Protein AF-A0A061FUG2-F1 (afdb_monomer_lite)

Structure (mmCIF, N/CA/C/O backbone):
data_AF-A0A061FUG2-F1
#
_entry.id   AF-A0A061FUG2-F1
#
loop_
_atom_site.group_PDB
_atom_site.id
_atom_site.type_symbol
_atom_site.label_atom_id
_atom_site.label_alt_id
_atom_site.label_comp_id
_atom_site.label_asym_id
_atom_site.label_entity_id
_atom_site.label_seq_id
_atom_site.pdbx_PDB_ins_code
_atom_site.Cartn_x
_atom_site.Cartn_y
_atom_site.Cartn_z
_atom_site.occupancy
_atom_site.B_iso_or_equiv
_atom_site.auth_seq_id
_atom_site.auth_comp_id
_atom_site.auth_asym_id
_atom_site.auth_atom_id
_atom_site.pdbx_PDB_model_num
ATOM 1 N N . MET A 1 1 ? -5.787 -15.503 -17.737 1.00 32.12 1 MET A N 1
ATOM 2 C CA . MET A 1 1 ? -5.885 -14.864 -19.069 1.00 32.12 1 MET A CA 1
ATOM 3 C C . MET A 1 1 ? -4.585 -14.115 -19.284 1.00 32.12 1 MET A C 1
ATOM 5 O O . MET A 1 1 ? -4.304 -13.227 -18.495 1.00 32.12 1 MET A O 1
ATOM 9 N N . ALA A 1 2 ? -3.745 -14.542 -20.231 1.00 33.66 2 ALA A N 1
ATOM 10 C CA . ALA A 1 2 ? -2.468 -13.881 -20.491 1.00 33.66 2 ALA A CA 1
ATOM 11 C C . ALA A 1 2 ? -2.744 -12.431 -20.904 1.00 33.66 2 ALA A C 1
ATOM 13 O O . ALA A 1 2 ? -3.380 -12.190 -21.930 1.00 33.66 2 ALA A O 1
ATOM 14 N N . THR A 1 3 ? -2.322 -11.482 -20.072 1.00 41.94 3 THR A N 1
ATOM 15 C CA . THR A 1 3 ? -2.268 -10.068 -20.428 1.00 41.94 3 THR A CA 1
ATOM 16 C C . THR A 1 3 ? -1.480 -9.968 -21.728 1.00 41.94 3 THR A C 1
ATOM 18 O O . THR A 1 3 ? -0.353 -10.457 -21.826 1.00 41.94 3 THR A O 1
ATOM 21 N N . GLY A 1 4 ? -2.114 -9.439 -22.775 1.00 37.97 4 GLY A N 1
ATOM 22 C CA . GLY A 1 4 ? -1.466 -9.274 -24.068 1.00 37.97 4 GLY A CA 1
ATOM 23 C C . GLY A 1 4 ? -0.176 -8.490 -23.867 1.00 37.97 4 GLY A C 1
ATOM 24 O O . GLY A 1 4 ? -0.212 -7.345 -23.425 1.00 37.97 4 GLY A O 1
ATOM 25 N N . SER A 1 5 ? 0.961 -9.125 -24.148 1.00 48.84 5 SER A N 1
ATOM 26 C CA . SER A 1 5 ? 2.254 -8.456 -24.215 1.00 48.84 5 SER A CA 1
ATOM 27 C C . SER A 1 5 ? 2.127 -7.339 -25.247 1.00 48.84 5 SER A C 1
ATOM 29 O O . SER A 1 5 ? 2.131 -7.592 -26.453 1.00 48.84 5 SER A O 1
ATOM 31 N N . VAL A 1 6 ? 1.978 -6.097 -24.785 1.00 48.81 6 VAL A N 1
ATOM 32 C CA . VAL A 1 6 ? 2.206 -4.938 -25.641 1.00 48.81 6 VAL A CA 1
ATOM 33 C C . VAL A 1 6 ? 3.692 -4.985 -25.960 1.00 48.81 6 VAL A C 1
ATOM 35 O O . VAL A 1 6 ? 4.534 -4.681 -25.116 1.00 48.81 6 VAL A O 1
ATOM 38 N N . ARG A 1 7 ? 4.031 -5.480 -27.153 1.00 59.41 7 ARG A N 1
ATOM 39 C CA . ARG A 1 7 ? 5.406 -5.445 -27.644 1.00 59.41 7 ARG A CA 1
ATOM 40 C C . ARG A 1 7 ? 5.781 -3.981 -27.812 1.00 59.41 7 ARG A C 1
ATOM 42 O O . ARG A 1 7 ? 5.259 -3.308 -28.696 1.00 59.41 7 ARG A O 1
ATOM 49 N N . GLU A 1 8 ? 6.664 -3.502 -26.945 1.00 73.06 8 GLU A N 1
ATOM 50 C CA . GLU A 1 8 ? 7.283 -2.194 -27.102 1.00 73.06 8 GLU A CA 1
ATOM 51 C C . GLU A 1 8 ? 7.946 -2.118 -28.485 1.00 73.06 8 GLU A C 1
ATOM 53 O O . GLU A 1 8 ? 8.759 -2.974 -28.846 1.00 73.06 8 GLU A O 1
ATOM 58 N N . VAL A 1 9 ? 7.569 -1.111 -29.276 1.00 84.56 9 VAL A N 1
ATOM 59 C CA . VAL A 1 9 ? 8.205 -0.842 -30.567 1.00 84.56 9 VAL A CA 1
ATOM 60 C C . VAL A 1 9 ? 9.539 -0.164 -30.287 1.00 84.56 9 VAL A C 1
ATOM 62 O O . VAL A 1 9 ? 9.579 0.941 -29.749 1.00 84.56 9 VAL A O 1
ATOM 65 N N . LEU A 1 10 ? 10.634 -0.839 -30.635 1.00 88.44 10 LEU A N 1
ATOM 66 C CA . LEU A 1 10 ? 11.977 -0.308 -30.427 1.00 88.44 10 LEU A CA 1
ATOM 67 C C . LEU A 1 10 ? 12.251 0.839 -31.414 1.00 88.44 10 LEU A C 1
ATOM 69 O O . LEU A 1 10 ? 12.062 0.645 -32.619 1.00 88.44 10 LEU A O 1
ATOM 73 N N . PRO A 1 11 ? 12.702 2.019 -30.945 1.00 92.38 11 PRO A N 1
ATOM 74 C CA . PRO A 1 11 ? 13.066 3.117 -31.833 1.00 92.38 11 PRO A CA 1
ATOM 75 C C . PRO A 1 11 ? 14.299 2.768 -32.689 1.00 92.38 11 PRO A C 1
ATOM 77 O O . PRO A 1 11 ? 15.113 1.924 -32.288 1.00 92.38 11 PRO A O 1
ATOM 80 N N . PRO A 1 12 ? 14.478 3.412 -33.857 1.00 94.06 12 PRO A N 1
ATOM 81 C CA . PRO A 1 12 ? 15.662 3.211 -34.687 1.00 94.06 12 PRO A CA 1
ATOM 82 C C . PRO A 1 12 ? 16.941 3.636 -33.951 1.00 94.06 12 PRO A C 1
ATOM 84 O O . PRO A 1 12 ? 16.923 4.532 -33.106 1.00 94.06 12 PRO A O 1
ATOM 87 N N . ALA A 1 13 ? 18.058 2.983 -34.277 1.00 94.75 13 ALA A N 1
ATOM 88 C CA . ALA A 1 13 ? 19.363 3.380 -33.763 1.00 94.75 13 ALA A CA 1
ATOM 89 C C . ALA A 1 13 ? 19.767 4.738 -34.356 1.00 94.75 13 ALA A C 1
ATOM 91 O O . ALA A 1 13 ? 19.642 4.942 -35.562 1.00 94.75 13 ALA A O 1
ATOM 92 N N . LEU A 1 14 ? 20.254 5.641 -33.505 1.00 95.75 14 LEU A N 1
ATOM 93 C CA . LEU A 1 14 ? 20.818 6.919 -33.935 1.00 95.75 14 LEU A CA 1
ATOM 94 C C . LEU A 1 14 ? 22.277 6.717 -34.366 1.00 95.75 14 LEU A C 1
ATOM 96 O O . LEU A 1 14 ? 23.033 6.015 -33.689 1.00 95.75 14 LEU A O 1
ATOM 100 N N . ASP A 1 15 ? 22.666 7.343 -35.471 1.00 95.19 15 ASP A N 1
ATOM 101 C CA . ASP A 1 15 ? 24.009 7.305 -36.057 1.00 95.19 15 ASP A CA 1
ATOM 102 C C . ASP A 1 15 ? 24.595 8.719 -36.247 1.00 95.19 15 ASP A C 1
ATOM 104 O O . ASP A 1 15 ? 24.044 9.711 -35.769 1.00 95.19 15 ASP A O 1
ATOM 108 N N . SER A 1 16 ? 25.731 8.832 -36.944 1.00 96.44 16 SER A N 1
ATOM 109 C CA . SER A 1 16 ? 26.406 10.116 -37.188 1.00 96.44 16 SER A CA 1
ATOM 110 C C . SER A 1 16 ? 25.642 11.087 -38.094 1.00 96.44 16 SER A C 1
ATOM 112 O O . SER A 1 16 ? 26.062 12.235 -38.221 1.00 96.44 16 SER A O 1
ATOM 114 N N . HIS A 1 17 ? 24.568 10.642 -38.749 1.00 96.12 17 HIS A N 1
ATOM 115 C CA . HIS A 1 17 ? 23.736 11.4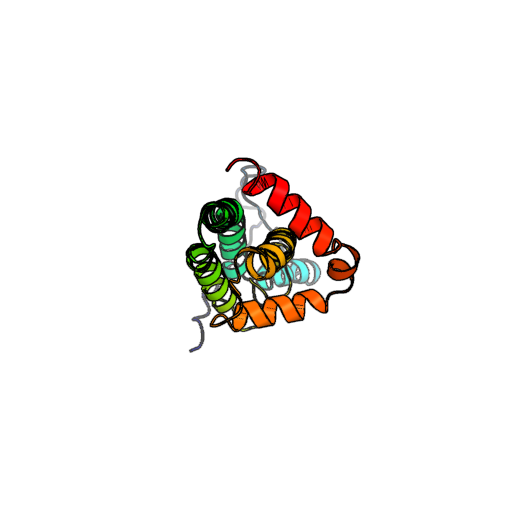56 -39.638 1.00 96.12 17 HIS A CA 1
ATOM 116 C C . HIS A 1 17 ? 22.395 11.839 -39.004 1.00 96.12 17 HIS A C 1
ATOM 118 O O . HIS A 1 17 ? 21.598 12.530 -39.634 1.00 96.12 17 HIS A O 1
ATOM 124 N N . SER A 1 18 ? 22.136 11.383 -37.779 1.00 96.12 18 SER A N 1
ATOM 125 C CA . SER A 1 18 ? 20.882 11.621 -37.074 1.00 96.12 18 SER A CA 1
ATOM 126 C C . SER A 1 18 ? 20.827 13.024 -36.463 1.00 96.12 18 SER A C 1
ATOM 128 O O . SER A 1 18 ? 21.818 13.510 -35.914 1.00 96.12 18 SER A O 1
ATOM 130 N N . ASP A 1 19 ? 19.648 13.649 -36.495 1.00 96.38 19 ASP A N 1
ATOM 131 C CA . ASP A 1 19 ? 19.414 14.906 -35.782 1.00 96.38 19 ASP A CA 1
ATOM 132 C C . ASP A 1 19 ? 19.530 14.703 -34.259 1.00 96.38 19 ASP A C 1
ATOM 134 O O . ASP A 1 19 ? 19.102 13.668 -33.728 1.00 96.38 19 ASP A O 1
ATOM 138 N N . PRO A 1 20 ? 20.088 15.679 -33.521 1.00 94.06 20 PRO A N 1
ATOM 139 C CA . PRO A 1 20 ? 20.225 15.567 -32.078 1.00 94.06 20 PRO A CA 1
ATOM 140 C C . PRO A 1 20 ? 18.843 15.563 -31.402 1.00 94.06 20 PRO A C 1
ATOM 142 O O . PRO A 1 20 ? 18.018 16.441 -31.673 1.00 94.06 20 PRO A O 1
ATOM 145 N N . PRO A 1 21 ? 18.572 14.618 -30.483 1.00 93.69 21 PRO A N 1
ATOM 146 C CA . PRO A 1 21 ? 17.326 14.625 -29.731 1.00 93.69 21 PRO A CA 1
ATOM 147 C C . PRO A 1 21 ? 17.277 15.823 -28.764 1.00 93.69 21 PRO A C 1
ATOM 149 O O . PRO A 1 21 ? 18.325 16.293 -28.313 1.00 93.69 21 PRO A O 1
ATOM 152 N N . PRO A 1 22 ? 16.077 16.291 -28.370 1.00 94.44 22 PRO A N 1
ATOM 153 C CA . PRO A 1 22 ? 15.941 17.321 -27.345 1.00 94.44 22 PRO A CA 1
ATOM 154 C C . PRO A 1 22 ? 16.589 16.902 -26.018 1.00 94.44 22 PRO A C 1
ATOM 156 O O . PRO A 1 22 ? 16.460 15.756 -25.576 1.00 94.44 22 PRO A O 1
ATOM 159 N N . ILE A 1 23 ? 17.255 17.850 -25.359 1.00 93.69 23 ILE A N 1
ATOM 160 C CA . ILE A 1 23 ? 17.912 17.660 -24.060 1.00 93.69 23 ILE A CA 1
ATOM 161 C C . ILE A 1 23 ? 17.267 18.623 -23.052 1.00 93.69 23 ILE A C 1
ATOM 163 O O . ILE A 1 23 ? 17.012 19.777 -23.380 1.00 93.69 23 ILE A O 1
ATOM 167 N N . PHE A 1 24 ? 17.002 18.142 -21.831 1.00 91.69 24 PHE A N 1
ATOM 168 C CA . PHE A 1 24 ? 16.385 18.900 -20.725 1.00 91.69 24 PHE A CA 1
ATOM 169 C C . PHE A 1 24 ? 14.981 19.473 -21.004 1.00 91.69 24 PHE A C 1
ATOM 171 O O . PHE A 1 24 ? 14.590 20.487 -20.437 1.00 91.69 24 PHE A O 1
ATOM 178 N N . ASP A 1 25 ? 14.184 18.779 -21.814 1.00 93.75 25 ASP A N 1
ATOM 179 C CA . ASP A 1 25 ? 12.793 19.127 -22.147 1.00 93.75 25 ASP A CA 1
ATOM 180 C C . ASP A 1 25 ? 11.748 18.526 -21.181 1.00 93.75 25 ASP A C 1
ATOM 182 O O . ASP A 1 25 ? 10.554 18.526 -21.465 1.00 93.75 25 ASP A O 1
ATOM 186 N N . GLY A 1 26 ? 12.191 17.955 -20.057 1.00 87.38 26 GLY A N 1
ATOM 187 C CA . GLY A 1 26 ? 11.338 17.244 -19.097 1.00 87.38 26 GLY A CA 1
ATOM 188 C C . GLY A 1 26 ? 11.096 15.764 -19.421 1.00 87.38 26 GLY A C 1
ATOM 189 O O . GLY A 1 26 ? 10.588 15.036 -18.569 1.00 87.38 26 GLY A O 1
ATOM 190 N N . THR A 1 27 ? 11.514 15.270 -20.593 1.00 88.31 27 THR A N 1
ATOM 191 C CA . THR A 1 27 ? 11.375 13.849 -20.950 1.00 88.31 27 THR A CA 1
ATOM 192 C C . THR A 1 27 ? 12.595 13.040 -20.501 1.00 88.31 27 THR A C 1
ATOM 194 O O . THR A 1 27 ? 13.735 13.332 -20.869 1.00 88.31 27 THR A O 1
ATOM 197 N N . THR A 1 28 ? 12.369 11.963 -19.740 1.00 88.25 28 THR A N 1
ATOM 198 C CA . THR A 1 28 ? 13.439 11.025 -19.353 1.00 88.25 28 THR A CA 1
ATOM 199 C C . THR A 1 28 ? 13.788 10.105 -20.524 1.00 88.25 28 THR A C 1
ATOM 201 O O . THR A 1 28 ? 12.933 9.361 -21.000 1.00 88.25 28 THR A O 1
ATOM 204 N N . ARG A 1 29 ? 15.052 10.113 -20.967 1.00 91.88 29 ARG A N 1
ATOM 205 C CA . ARG A 1 29 ? 15.560 9.258 -22.055 1.00 91.88 29 ARG A CA 1
ATOM 206 C C . ARG A 1 29 ? 16.656 8.322 -21.542 1.00 91.88 29 ARG A C 1
ATOM 208 O O . ARG A 1 29 ? 17.568 8.762 -20.848 1.00 91.88 29 ARG A O 1
ATOM 215 N N . LEU A 1 30 ? 16.570 7.040 -21.898 1.00 91.75 30 LEU A N 1
ATOM 216 C CA . LEU A 1 30 ? 17.599 6.034 -21.623 1.00 91.75 30 LEU A CA 1
ATOM 217 C C . LEU A 1 30 ? 18.447 5.834 -22.891 1.00 91.75 30 LEU A C 1
ATOM 219 O O . LEU A 1 30 ? 17.998 5.193 -23.836 1.00 91.75 30 LEU A O 1
ATOM 223 N N . TYR A 1 31 ? 19.657 6.397 -22.917 1.00 94.38 31 TYR A N 1
ATOM 224 C CA . TYR A 1 31 ? 20.592 6.259 -24.040 1.00 94.38 31 TYR A CA 1
ATOM 225 C C . TYR A 1 31 ? 21.334 4.924 -23.955 1.00 94.38 31 TYR A C 1
ATOM 227 O O . TYR A 1 31 ? 22.007 4.649 -22.960 1.00 94.38 31 TYR A O 1
ATOM 235 N N . ILE A 1 32 ? 21.211 4.091 -24.991 1.00 95.31 32 ILE A N 1
ATOM 236 C CA . ILE A 1 32 ? 21.784 2.739 -25.026 1.00 95.31 32 ILE A CA 1
ATOM 237 C C . ILE A 1 32 ? 22.349 2.410 -26.405 1.00 95.31 32 ILE A C 1
ATOM 239 O O . ILE A 1 32 ? 21.945 2.981 -27.412 1.00 95.31 32 ILE A O 1
ATOM 243 N N . SER A 1 33 ? 23.226 1.410 -26.439 1.00 95.56 33 SER A N 1
ATOM 244 C CA . SER A 1 33 ? 23.405 0.562 -27.617 1.00 95.56 33 SER A CA 1
ATOM 245 C C . SER A 1 33 ? 22.660 -0.748 -27.372 1.00 95.56 33 SER A C 1
ATOM 247 O O . SER A 1 33 ? 22.820 -1.344 -26.303 1.00 95.56 33 SER A O 1
ATOM 249 N N . TYR A 1 34 ? 21.877 -1.213 -28.352 1.00 93.44 34 TYR A N 1
ATOM 250 C CA . TYR A 1 34 ? 21.104 -2.457 -28.243 1.00 93.44 34 TYR A CA 1
ATOM 251 C C . TYR A 1 34 ? 21.970 -3.699 -27.998 1.00 93.44 34 TYR A C 1
ATOM 253 O O . TYR A 1 34 ? 21.484 -4.684 -27.449 1.00 93.44 34 TYR A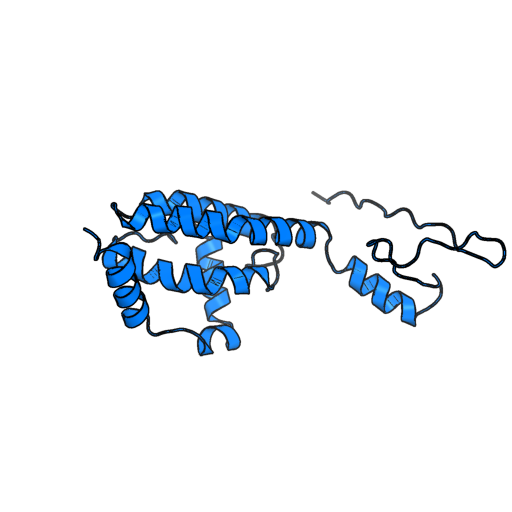 O 1
ATOM 261 N N . THR A 1 35 ? 23.250 -3.657 -28.371 1.00 95.25 35 THR A N 1
ATOM 262 C CA . THR A 1 35 ? 24.193 -4.769 -28.193 1.00 95.25 35 THR A CA 1
ATOM 263 C C . THR A 1 35 ? 25.045 -4.646 -26.927 1.00 95.25 35 THR A C 1
ATOM 265 O O . THR A 1 35 ? 25.822 -5.549 -26.624 1.00 95.25 35 THR A O 1
ATOM 268 N N . CYS A 1 36 ? 24.931 -3.548 -26.167 1.00 92.56 36 CYS A N 1
ATOM 269 C CA . CYS A 1 36 ? 25.772 -3.309 -24.996 1.00 92.56 36 CYS A CA 1
ATOM 270 C C . CYS A 1 36 ? 25.233 -4.042 -23.749 1.00 92.56 36 CYS A C 1
ATOM 272 O O . CYS A 1 36 ? 24.168 -3.675 -23.242 1.00 92.56 36 CYS A O 1
ATOM 274 N N . PRO A 1 37 ? 25.981 -5.000 -23.163 1.00 86.06 37 PRO A N 1
ATOM 275 C CA . PRO A 1 37 ? 25.511 -5.767 -22.005 1.00 86.06 37 PRO A CA 1
ATOM 276 C C . PRO A 1 37 ? 25.404 -4.922 -20.727 1.00 86.06 37 PRO A C 1
ATOM 278 O O . PRO A 1 37 ? 24.616 -5.232 -19.837 1.00 86.06 37 PRO A O 1
ATOM 281 N N . TYR A 1 38 ? 26.165 -3.828 -20.621 1.00 88.44 38 TYR A N 1
ATOM 282 C CA . TYR A 1 38 ? 26.067 -2.904 -19.488 1.00 88.44 38 TYR A CA 1
ATOM 283 C C . TYR A 1 38 ? 24.786 -2.069 -19.560 1.00 88.44 38 TYR A C 1
ATOM 285 O O . TYR A 1 38 ? 24.060 -1.963 -18.572 1.00 88.44 38 TYR A O 1
ATOM 293 N N . ALA A 1 39 ? 24.472 -1.537 -20.744 1.00 90.00 39 ALA A N 1
ATOM 294 C CA . ALA A 1 39 ? 23.245 -0.785 -20.987 1.00 90.00 39 ALA A CA 1
ATOM 295 C C . ALA A 1 39 ? 21.997 -1.673 -20.847 1.00 90.00 39 ALA A C 1
ATOM 297 O O . ALA A 1 39 ? 20.979 -1.238 -20.305 1.00 90.00 39 ALA A O 1
ATOM 298 N N . GLN A 1 40 ? 22.105 -2.948 -21.242 1.00 90.06 40 GLN A N 1
ATOM 299 C CA . GLN A 1 40 ? 21.042 -3.938 -21.089 1.00 90.06 40 GLN A CA 1
ATOM 300 C C . GLN A 1 40 ? 20.599 -4.104 -19.629 1.00 90.06 40 GLN A C 1
ATOM 302 O O . GLN A 1 40 ? 19.410 -4.273 -19.387 1.00 90.06 40 GLN A O 1
ATOM 307 N N . ARG A 1 41 ? 21.499 -3.983 -18.639 1.00 86.50 41 ARG A N 1
ATOM 308 C CA . ARG A 1 41 ? 21.120 -4.049 -17.212 1.00 86.50 41 ARG A CA 1
ATOM 309 C C . ARG A 1 41 ? 20.120 -2.959 -16.835 1.00 86.50 41 ARG A C 1
ATOM 311 O O . ARG A 1 41 ? 19.124 -3.239 -16.180 1.00 86.50 41 ARG A O 1
ATOM 318 N N . VAL A 1 42 ? 20.366 -1.724 -17.269 1.00 84.62 42 VAL A N 1
ATOM 319 C CA . VAL A 1 42 ? 19.476 -0.586 -16.986 1.00 84.62 42 VAL A CA 1
ATOM 320 C C . VAL A 1 42 ? 18.158 -0.734 -17.743 1.00 84.62 42 VAL A C 1
ATOM 322 O O . VAL A 1 42 ? 17.099 -0.437 -17.194 1.00 84.62 42 VAL A O 1
ATOM 325 N N . TRP A 1 43 ? 18.207 -1.251 -18.972 1.00 86.38 43 TRP A N 1
ATOM 326 C CA . TRP A 1 43 ? 17.008 -1.537 -19.755 1.00 86.38 43 TRP A CA 1
ATOM 327 C C . TRP A 1 43 ? 16.147 -2.645 -19.129 1.00 86.38 43 TRP A C 1
ATOM 329 O O . TRP A 1 43 ? 14.934 -2.485 -19.027 1.00 86.38 43 TRP A O 1
ATOM 339 N N . ILE A 1 44 ? 16.763 -3.712 -18.609 1.00 81.25 44 ILE A N 1
ATOM 340 C CA . ILE A 1 44 ? 16.077 -4.743 -17.818 1.00 81.25 44 ILE A CA 1
ATOM 341 C C . ILE A 1 44 ? 15.439 -4.106 -16.585 1.00 81.25 44 ILE A C 1
ATOM 343 O O . ILE A 1 44 ? 14.246 -4.273 -16.385 1.00 81.25 44 ILE A O 1
ATOM 347 N N . THR A 1 45 ? 16.172 -3.305 -15.805 1.00 80.12 45 THR A N 1
ATOM 348 C CA . THR A 1 45 ? 15.613 -2.615 -14.628 1.00 80.12 45 THR A CA 1
ATOM 349 C C . THR A 1 45 ? 14.427 -1.719 -14.982 1.00 80.12 45 THR A C 1
ATOM 351 O O . THR A 1 45 ? 13.445 -1.685 -14.242 1.00 80.12 45 THR A O 1
ATOM 354 N N . ARG A 1 46 ? 14.493 -1.001 -16.112 1.00 81.00 46 ARG A N 1
ATOM 355 C CA . ARG A 1 46 ? 13.363 -0.224 -16.636 1.00 81.00 46 ARG A CA 1
ATOM 356 C C . ARG A 1 46 ? 12.163 -1.129 -16.909 1.00 81.00 46 ARG A C 1
ATOM 358 O O . ARG A 1 46 ? 11.072 -0.798 -16.473 1.00 81.00 46 ARG A O 1
ATOM 365 N N . ASN A 1 47 ? 12.364 -2.242 -17.606 1.00 72.25 47 ASN A N 1
ATOM 366 C CA . ASN A 1 47 ? 11.279 -3.130 -18.024 1.00 72.25 47 ASN A CA 1
ATOM 367 C C . ASN A 1 47 ? 10.731 -3.987 -16.867 1.00 72.25 47 ASN A C 1
ATOM 369 O O . ASN A 1 47 ? 9.566 -4.364 -16.885 1.00 72.25 47 ASN A O 1
ATOM 373 N N . CYS A 1 48 ? 11.545 -4.268 -15.846 1.00 67.06 48 CYS A N 1
ATOM 374 C CA . CYS A 1 48 ? 11.120 -4.920 -14.606 1.00 67.06 48 CYS A CA 1
ATOM 375 C C . CYS A 1 48 ? 10.261 -4.002 -13.727 1.00 67.06 48 CYS A C 1
ATOM 377 O O . CYS A 1 48 ? 9.515 -4.493 -12.882 1.00 67.06 48 CYS A O 1
ATOM 379 N N . L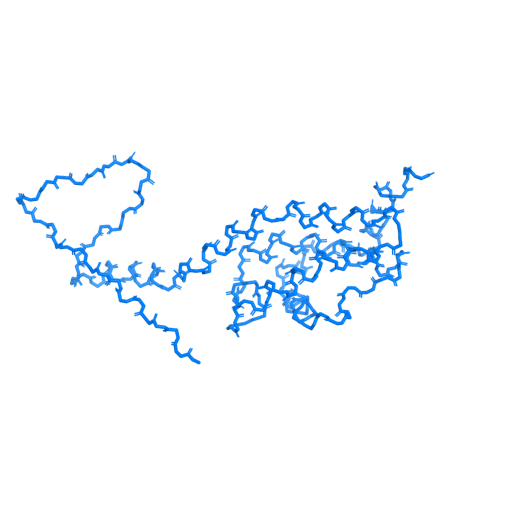YS A 1 49 ? 10.352 -2.677 -13.900 1.00 69.38 49 LYS A N 1
ATOM 380 C CA . LYS A 1 49 ? 9.411 -1.739 -13.288 1.00 69.38 49 LYS A CA 1
ATOM 381 C C . LYS A 1 49 ? 8.154 -1.704 -14.143 1.00 69.38 49 LYS A C 1
ATOM 383 O O . LYS A 1 49 ? 8.092 -0.971 -15.124 1.00 69.38 49 LYS A O 1
ATOM 388 N N . ASP A 1 50 ? 7.175 -2.511 -13.754 1.00 80.06 50 ASP A N 1
ATOM 389 C CA . ASP A 1 50 ? 5.858 -2.565 -14.383 1.00 80.06 50 ASP A CA 1
ATOM 390 C C . ASP A 1 50 ? 5.259 -1.141 -14.490 1.00 80.06 50 ASP A C 1
ATOM 392 O O . ASP A 1 50 ? 4.974 -0.514 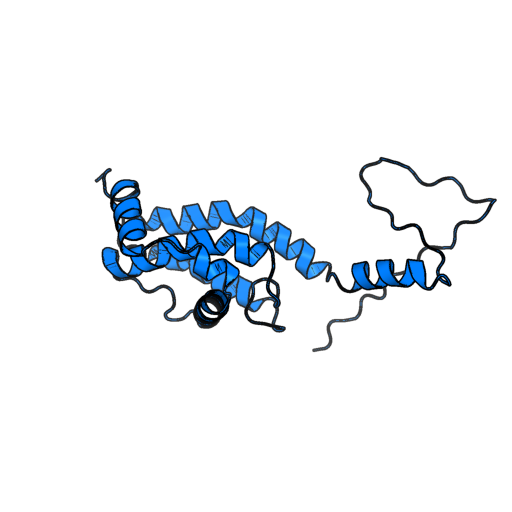-13.459 1.00 80.06 50 ASP A O 1
ATOM 396 N N . PRO A 1 51 ? 5.091 -0.595 -15.714 1.00 84.25 51 PRO A N 1
ATOM 397 C CA . PRO A 1 51 ? 4.527 0.736 -15.911 1.00 84.25 51 PRO A CA 1
ATOM 398 C C . PRO A 1 51 ? 3.135 0.882 -15.294 1.00 84.25 51 PRO A C 1
ATOM 400 O O . PRO A 1 51 ? 2.835 1.945 -14.755 1.00 84.25 51 PRO A O 1
ATOM 403 N N . ALA A 1 52 ? 2.327 -0.185 -15.290 1.00 87.31 52 ALA A N 1
ATOM 404 C CA . ALA A 1 52 ? 1.004 -0.177 -14.677 1.00 87.31 52 ALA A CA 1
ATOM 405 C C . ALA A 1 52 ? 1.096 -0.069 -13.149 1.00 87.31 52 ALA A C 1
ATOM 407 O O . ALA A 1 52 ? 0.297 0.635 -12.536 1.00 87.31 52 ALA A O 1
ATOM 408 N N . LYS A 1 53 ? 2.098 -0.701 -12.519 1.00 90.81 53 LYS A N 1
ATOM 409 C CA . LYS A 1 53 ? 2.365 -0.523 -11.079 1.00 90.81 53 LYS A CA 1
ATOM 410 C C . LYS A 1 53 ? 2.826 0.894 -10.765 1.00 90.81 53 LYS A C 1
ATOM 412 O O . LYS A 1 53 ? 2.444 1.433 -9.734 1.00 90.81 53 LYS A O 1
ATOM 417 N N . LYS A 1 54 ? 3.618 1.515 -11.647 1.00 88.94 54 LYS A N 1
ATOM 418 C CA . LYS A 1 54 ? 4.043 2.910 -11.473 1.00 88.94 54 LYS A CA 1
ATOM 419 C C . LYS A 1 54 ? 2.861 3.873 -11.580 1.00 88.94 54 LYS A C 1
ATOM 421 O O . LYS A 1 54 ? 2.685 4.695 -10.693 1.00 88.94 54 LYS A O 1
ATOM 426 N N . GLU A 1 55 ? 2.060 3.765 -12.636 1.00 91.44 55 GLU A N 1
ATOM 427 C CA . GLU A 1 55 ? 0.866 4.599 -12.817 1.00 91.44 55 GLU A CA 1
ATOM 428 C C . GLU A 1 55 ? -0.106 4.425 -11.646 1.00 91.44 55 GLU A C 1
ATOM 430 O O . GLU A 1 55 ? -0.591 5.405 -11.085 1.00 91.44 55 GLU A O 1
ATOM 435 N N . TYR A 1 56 ? -0.301 3.183 -11.195 1.00 94.44 56 TYR A N 1
ATOM 436 C CA . TYR A 1 56 ? -1.157 2.922 -10.049 1.00 94.44 56 TYR A CA 1
ATOM 437 C C . TYR A 1 56 ? -0.597 3.450 -8.728 1.00 94.44 56 TYR A C 1
ATOM 439 O O . TYR A 1 56 ? -1.359 3.889 -7.872 1.00 94.44 56 TYR A O 1
ATOM 447 N N . ALA A 1 57 ? 0.726 3.453 -8.555 1.00 94.81 57 ALA A N 1
ATOM 448 C CA . ALA A 1 57 ? 1.351 4.085 -7.400 1.00 94.81 57 ALA A CA 1
ATOM 449 C C . ALA A 1 57 ? 1.014 5.583 -7.337 1.00 94.81 57 ALA A C 1
ATOM 451 O O . ALA A 1 57 ? 0.622 6.064 -6.279 1.00 94.81 57 ALA A O 1
ATOM 452 N N . GLU A 1 58 ? 1.111 6.303 -8.460 1.00 93.81 58 GLU A N 1
ATOM 453 C CA . GLU A 1 58 ? 0.770 7.734 -8.537 1.00 93.81 58 GLU A CA 1
ATOM 454 C C . GLU A 1 58 ? -0.717 7.989 -8.237 1.00 93.81 58 GLU A C 1
ATOM 456 O O . GLU A 1 58 ? -1.058 8.932 -7.516 1.00 93.81 58 GLU A O 1
ATOM 461 N N . GLU A 1 59 ? -1.605 7.119 -8.730 1.00 96.12 59 GLU A N 1
ATOM 462 C CA . GLU A 1 59 ? -3.035 7.141 -8.396 1.00 96.12 59 GLU A CA 1
ATOM 463 C C . GLU A 1 59 ? -3.251 6.973 -6.883 1.00 96.12 59 GLU A C 1
ATOM 465 O O . GLU A 1 59 ? -3.936 7.779 -6.249 1.00 96.12 59 GLU A O 1
ATOM 470 N N . LEU A 1 60 ? -2.608 5.970 -6.276 1.00 97.25 60 LEU A N 1
ATOM 471 C CA . LEU A 1 60 ? -2.722 5.703 -4.846 1.00 97.25 60 LEU A CA 1
ATOM 472 C C . LEU A 1 60 ? -2.112 6.816 -3.993 1.00 97.25 60 LEU A C 1
ATOM 474 O O . LEU A 1 60 ? -2.712 7.164 -2.979 1.00 97.25 60 LEU A O 1
ATOM 478 N N . PHE A 1 61 ? -0.986 7.416 -4.386 1.00 95.62 61 PHE A N 1
ATOM 479 C CA . PHE A 1 61 ? -0.422 8.575 -3.686 1.00 95.62 61 PHE A CA 1
ATOM 480 C C . PHE A 1 61 ? -1.357 9.781 -3.739 1.00 95.62 61 PHE A C 1
ATOM 482 O O . PHE A 1 61 ? -1.579 10.432 -2.718 1.00 95.62 61 PHE A O 1
ATOM 489 N N . SER A 1 62 ? -1.964 10.032 -4.899 1.00 95.44 62 SER A N 1
ATOM 490 C CA . SER A 1 62 ? -2.944 11.108 -5.075 1.00 95.44 62 SER A CA 1
ATOM 491 C C . SER A 1 62 ? -4.207 10.885 -4.231 1.00 95.44 62 SER A C 1
ATOM 493 O O . SER A 1 62 ? -4.835 11.844 -3.782 1.00 95.44 62 SER A O 1
ATOM 495 N N . TYR A 1 63 ? -4.570 9.625 -3.969 1.00 96.12 63 TYR A N 1
ATOM 496 C CA . TYR A 1 63 ? -5.752 9.264 -3.186 1.00 96.12 63 TYR A CA 1
ATOM 497 C C . TYR A 1 63 ? -5.568 9.360 -1.658 1.00 96.12 63 TYR A C 1
ATOM 499 O O . TYR A 1 63 ? -6.568 9.483 -0.950 1.00 96.12 63 TYR A O 1
ATOM 507 N N . ILE A 1 64 ? -4.336 9.368 -1.123 1.00 94.62 64 ILE A N 1
ATOM 508 C CA . ILE A 1 64 ? -4.071 9.293 0.335 1.00 94.62 64 ILE A CA 1
ATOM 509 C C . ILE A 1 64 ? -4.846 10.343 1.144 1.00 94.62 64 ILE A C 1
ATOM 511 O O . ILE A 1 64 ? -5.437 10.022 2.177 1.00 94.62 64 ILE A O 1
ATOM 515 N N . ASP A 1 65 ? -4.870 11.596 0.686 1.00 92.56 65 ASP A N 1
ATOM 516 C CA . ASP A 1 65 ? -5.576 12.675 1.387 1.00 92.56 65 ASP A CA 1
ATOM 517 C C . ASP A 1 65 ? -7.096 12.444 1.401 1.00 92.56 65 ASP A C 1
ATOM 519 O O . ASP A 1 65 ? -7.753 12.633 2.428 1.00 92.56 65 ASP A O 1
ATOM 523 N N . SER A 1 66 ? -7.648 11.954 0.288 1.00 94.94 66 SER A N 1
ATOM 524 C CA . SER A 1 66 ? -9.067 11.598 0.188 1.00 94.94 66 SER A CA 1
ATOM 525 C C . SER A 1 66 ? -9.407 10.425 1.102 1.00 94.94 66 SER A C 1
ATOM 527 O O . SER A 1 66 ? -10.355 10.524 1.879 1.00 94.94 66 SER A O 1
ATOM 529 N N . PHE A 1 67 ? -8.595 9.362 1.087 1.00 95.62 67 PHE A N 1
ATOM 530 C CA . PHE A 1 67 ? -8.719 8.231 2.008 1.00 95.62 67 PHE A CA 1
ATOM 531 C C . PHE A 1 67 ? -8.775 8.703 3.465 1.00 95.62 67 PHE A C 1
ATOM 533 O O . PHE A 1 67 ? -9.720 8.385 4.193 1.00 95.62 67 PHE A O 1
ATOM 540 N N . TYR A 1 68 ? -7.791 9.506 3.881 1.00 93.69 68 TYR A N 1
ATOM 541 C CA . TYR A 1 68 ? -7.694 9.997 5.251 1.00 93.69 68 TYR A CA 1
ATOM 542 C C . TYR A 1 68 ? -8.909 10.846 5.636 1.00 93.69 68 TYR A C 1
ATOM 544 O O . TYR A 1 68 ? -9.503 10.642 6.699 1.00 93.69 68 TYR A O 1
ATOM 552 N N . LYS A 1 69 ? -9.326 11.774 4.768 1.00 92.44 69 LYS A N 1
ATOM 553 C CA . LYS A 1 69 ? -10.510 12.614 4.995 1.00 92.44 69 LYS A CA 1
ATOM 554 C C . LYS A 1 69 ? -11.778 11.779 5.119 1.00 92.44 69 LYS A C 1
ATOM 556 O O . LYS A 1 69 ? -12.538 11.975 6.066 1.00 92.44 69 LYS A O 1
ATOM 561 N N . THR A 1 70 ? -12.000 10.828 4.216 1.00 92.62 70 THR A N 1
ATOM 562 C CA . THR A 1 70 ? -13.187 9.970 4.247 1.00 92.62 70 THR A CA 1
ATOM 563 C C . THR A 1 70 ? -13.212 9.120 5.513 1.00 92.62 70 THR A C 1
ATOM 565 O O . THR A 1 70 ? -14.212 9.150 6.233 1.00 92.62 70 THR A O 1
ATOM 568 N N . ALA A 1 71 ? -12.108 8.448 5.852 1.00 93.00 71 ALA A N 1
ATOM 569 C CA . ALA A 1 71 ? -12.017 7.631 7.058 1.00 93.00 71 ALA A CA 1
ATOM 570 C C . ALA A 1 71 ? -12.278 8.460 8.327 1.00 93.00 71 ALA A C 1
ATOM 572 O O . ALA A 1 71 ? -13.156 8.122 9.122 1.00 93.00 71 ALA A O 1
ATOM 573 N N . THR A 1 72 ? -11.583 9.589 8.486 1.00 91.62 72 THR A N 1
ATOM 574 C CA . THR A 1 72 ? -11.677 10.420 9.698 1.00 91.62 72 THR A CA 1
ATOM 575 C C . THR A 1 72 ? -12.979 11.211 9.810 1.00 91.62 72 THR A C 1
ATOM 577 O O . THR A 1 72 ? -13.439 11.470 10.922 1.00 91.62 72 THR A O 1
ATOM 580 N N . SER A 1 73 ? -13.645 11.539 8.697 1.00 90.50 73 SER A N 1
ATOM 581 C CA . SER A 1 73 ? -14.957 12.206 8.723 1.00 90.50 73 SER A CA 1
ATOM 582 C C . SER A 1 73 ? -16.023 11.385 9.461 1.00 90.50 73 SER A C 1
ATOM 584 O O . SER A 1 73 ? -16.924 11.947 10.088 1.00 90.50 73 SER A O 1
ATOM 586 N N . SER A 1 74 ? -15.886 10.055 9.459 1.00 87.12 74 SER A N 1
ATOM 587 C CA . SER A 1 74 ? -16.786 9.146 10.171 1.00 87.12 74 SER A CA 1
ATOM 588 C C . SER A 1 74 ? -16.637 9.213 11.697 1.00 87.12 74 SER A C 1
ATOM 590 O O . SER A 1 74 ? -17.545 8.804 12.421 1.00 87.12 74 SER A O 1
ATOM 592 N N . PHE A 1 75 ? -15.527 9.762 12.208 1.00 89.12 75 PHE A N 1
ATOM 593 C CA . PHE A 1 75 ? -15.192 9.713 13.633 1.00 89.12 75 PHE A CA 1
ATOM 594 C C . PHE A 1 75 ? -16.063 10.626 14.491 1.00 89.12 75 PHE A C 1
ATOM 596 O O . PHE A 1 75 ? -16.158 10.408 15.697 1.00 89.12 75 PHE A O 1
ATOM 603 N N . LYS A 1 76 ? -16.745 11.610 13.895 1.00 83.50 76 LYS A N 1
ATOM 604 C CA . LYS A 1 76 ? -17.773 12.391 14.599 1.00 83.50 76 LYS A CA 1
ATOM 605 C C . LYS A 1 76 ? -19.071 11.599 14.814 1.00 83.50 76 LYS A C 1
ATOM 607 O O . LYS A 1 76 ? -19.849 11.953 15.689 1.00 83.50 76 LYS A O 1
ATOM 612 N N . GLY A 1 77 ? -19.298 10.535 14.040 1.00 82.88 77 GLY A N 1
ATOM 613 C CA . GLY A 1 77 ? -20.444 9.630 14.164 1.00 82.88 77 GLY A CA 1
ATOM 614 C C . GLY A 1 77 ? -20.076 8.287 14.799 1.00 82.88 77 GLY A C 1
ATOM 615 O O . GLY A 1 77 ? -19.186 8.203 15.648 1.00 82.88 77 GLY A O 1
ATOM 616 N N . ASP A 1 78 ? -20.750 7.224 14.362 1.00 79.44 78 ASP A N 1
ATOM 617 C CA . ASP A 1 78 ? -20.534 5.840 14.812 1.00 79.44 78 ASP A CA 1
ATOM 618 C C . ASP A 1 78 ? -19.294 5.162 14.195 1.00 79.44 78 ASP A C 1
ATOM 620 O O . ASP A 1 78 ? -18.999 4.018 14.512 1.00 79.44 78 ASP A O 1
ATOM 624 N N . GLY A 1 79 ? -18.553 5.846 13.316 1.00 81.88 79 GLY A N 1
ATOM 625 C CA . GLY A 1 79 ? -17.373 5.302 12.638 1.00 81.88 79 GLY A CA 1
ATOM 626 C C . GLY A 1 79 ? -17.665 4.325 11.492 1.00 81.88 79 GLY A C 1
ATOM 627 O O . GLY A 1 79 ? -16.764 4.054 10.704 1.00 81.88 79 GLY A O 1
ATOM 628 N N . SER A 1 80 ? -18.905 3.855 11.316 1.00 80.06 80 SER A N 1
ATOM 629 C CA . SER A 1 80 ? -19.257 2.833 10.312 1.00 80.06 80 SER A CA 1
ATOM 630 C C . SER A 1 80 ? -18.990 3.295 8.875 1.00 80.06 80 SER A C 1
ATOM 632 O O . SER A 1 80 ? -18.551 2.520 8.025 1.00 80.06 80 SER A O 1
ATOM 634 N N . LYS A 1 81 ? -19.161 4.597 8.613 1.00 86.69 81 LYS A N 1
ATOM 635 C CA . LYS A 1 81 ? -18.887 5.219 7.307 1.00 86.69 81 LYS A CA 1
ATOM 636 C C . LYS A 1 81 ? -17.410 5.181 6.905 1.00 86.69 81 LYS A C 1
ATOM 638 O O . LYS A 1 81 ? -17.124 5.362 5.724 1.00 86.69 81 LYS A O 1
ATOM 643 N N . ALA A 1 82 ? -16.485 4.904 7.833 1.00 91.00 82 ALA A N 1
ATOM 644 C CA . ALA A 1 82 ? -15.091 4.628 7.483 1.00 91.00 82 ALA A CA 1
ATOM 645 C C . ALA A 1 82 ? -14.975 3.430 6.532 1.00 91.00 82 ALA A C 1
ATOM 647 O O . ALA A 1 82 ? -14.036 3.380 5.741 1.00 91.00 82 ALA A O 1
ATOM 648 N N . GLY A 1 83 ? -15.942 2.505 6.574 1.00 92.44 83 GLY A N 1
ATOM 649 C CA . GLY A 1 83 ? -15.987 1.333 5.709 1.00 92.44 83 GLY A CA 1
ATOM 650 C C . GLY A 1 83 ? -15.817 1.664 4.229 1.00 92.44 83 GLY A C 1
ATOM 651 O O . GLY A 1 83 ? -15.042 0.992 3.570 1.00 92.44 83 GLY A O 1
ATOM 652 N N . VAL A 1 84 ? -16.402 2.765 3.740 1.00 93.38 84 VAL A N 1
ATOM 653 C CA . VAL A 1 84 ? -16.271 3.189 2.331 1.00 93.38 84 VAL A CA 1
ATOM 654 C C . VAL A 1 84 ? -14.812 3.451 1.944 1.00 93.38 84 VAL A C 1
ATOM 656 O O . VAL A 1 84 ? -14.376 3.070 0.861 1.00 93.38 84 VAL A O 1
ATOM 659 N N . ALA A 1 85 ? -14.038 4.080 2.835 1.00 95.62 85 ALA A N 1
ATOM 660 C CA . ALA A 1 85 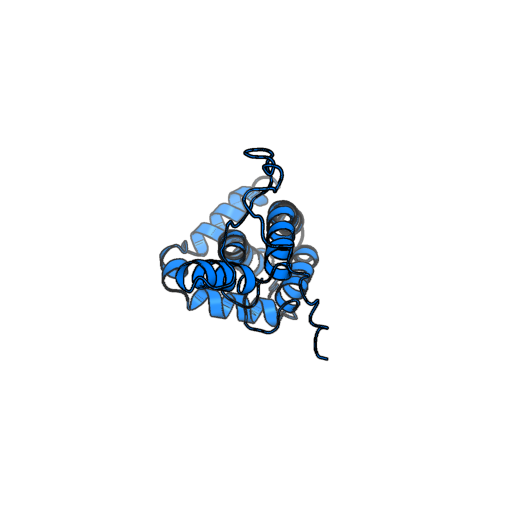? -12.616 4.318 2.597 1.00 95.62 85 ALA A CA 1
ATOM 661 C C . ALA A 1 85 ? -11.840 2.994 2.570 1.00 95.62 85 ALA A C 1
ATOM 663 O O . ALA A 1 85 ? -10.971 2.804 1.727 1.00 95.62 85 ALA A O 1
ATOM 664 N N . PHE A 1 86 ? -12.174 2.061 3.462 1.00 97.50 86 PHE A N 1
ATOM 665 C CA . PHE A 1 86 ? -11.511 0.761 3.528 1.00 97.50 86 PHE A CA 1
ATOM 666 C C . PHE A 1 86 ? -11.958 -0.218 2.432 1.00 97.50 86 PHE A C 1
ATOM 668 O O . PHE A 1 86 ? -11.160 -1.059 2.038 1.00 97.50 86 PHE A O 1
ATOM 675 N N . ASP A 1 87 ? -13.162 -0.078 1.873 1.00 97.44 87 ASP A N 1
ATOM 676 C CA . ASP A 1 87 ? -13.619 -0.825 0.690 1.00 97.44 87 ASP A CA 1
ATOM 677 C C . ASP A 1 87 ? -12.793 -0.453 -0.545 1.00 97.44 87 ASP A C 1
ATOM 679 O O . ASP A 1 87 ? -12.435 -1.314 -1.353 1.00 97.44 87 ASP A O 1
ATOM 683 N N . TYR A 1 88 ? -12.423 0.827 -0.665 1.00 96.88 88 TYR A N 1
ATOM 684 C CA . TYR A 1 88 ? -11.473 1.259 -1.683 1.00 96.88 88 TYR A CA 1
ATOM 685 C C . TYR A 1 88 ? -10.102 0.609 -1.471 1.00 96.88 88 TYR A C 1
ATOM 687 O O . TYR A 1 88 ? -9.523 0.094 -2.423 1.00 96.88 88 TYR A O 1
ATOM 695 N N . ILE A 1 89 ? -9.593 0.584 -0.233 1.00 98.06 89 ILE A N 1
ATOM 696 C CA . ILE A 1 89 ? -8.308 -0.063 0.080 1.00 98.06 89 ILE A CA 1
ATOM 697 C C . ILE A 1 89 ? -8.343 -1.566 -0.227 1.00 98.06 89 ILE A C 1
ATOM 699 O O . ILE A 1 89 ? -7.408 -2.077 -0.835 1.00 98.06 89 ILE A O 1
ATOM 703 N N . GLU A 1 90 ? -9.424 -2.267 0.121 1.00 98.25 90 GLU A N 1
ATOM 704 C CA . GLU A 1 90 ? -9.618 -3.685 -0.216 1.00 98.25 90 GLU A CA 1
ATOM 705 C C . GLU A 1 90 ? -9.594 -3.916 -1.735 1.00 98.25 90 GLU A C 1
ATOM 707 O O . GLU A 1 90 ? -8.924 -4.825 -2.235 1.00 98.25 90 GLU A O 1
ATOM 712 N N . THR A 1 91 ? -10.282 -3.051 -2.485 1.00 97.94 91 THR A N 1
ATOM 713 C CA . THR A 1 91 ? -10.281 -3.083 -3.954 1.00 97.94 91 THR A CA 1
ATOM 714 C C . THR A 1 91 ? -8.880 -2.818 -4.503 1.00 97.94 91 THR A C 1
ATOM 716 O O . THR A 1 91 ? -8.432 -3.506 -5.420 1.00 97.94 91 THR A O 1
ATOM 719 N N . ALA A 1 92 ? -8.154 -1.864 -3.918 1.00 97.50 92 ALA A N 1
ATOM 720 C CA . ALA A 1 92 ? -6.815 -1.504 -4.354 1.00 97.50 92 ALA A CA 1
ATOM 721 C C . ALA A 1 92 ? -5.797 -2.628 -4.135 1.00 97.50 92 ALA A C 1
ATOM 723 O O . ALA A 1 92 ? -5.023 -2.949 -5.037 1.00 97.50 92 ALA A O 1
ATOM 724 N N . LEU A 1 93 ? -5.859 -3.288 -2.978 1.00 98.12 93 LEU A N 1
ATOM 725 C CA . LEU A 1 93 ? -5.047 -4.466 -2.663 1.00 98.12 93 LEU A CA 1
ATOM 726 C C . LEU A 1 93 ? -5.386 -5.683 -3.538 1.00 98.12 93 LEU A C 1
ATOM 728 O O . LEU A 1 93 ? -4.615 -6.637 -3.596 1.00 98.12 93 LEU A O 1
ATOM 732 N N . SER A 1 94 ? -6.522 -5.665 -4.239 1.00 96.88 94 SER A N 1
ATOM 733 C CA . SER A 1 94 ? -6.921 -6.730 -5.163 1.00 96.88 94 SER A CA 1
ATOM 734 C C . SER A 1 94 ? -6.389 -6.538 -6.589 1.00 96.88 94 SER A C 1
ATOM 736 O O . SER A 1 94 ? -6.551 -7.436 -7.411 1.00 96.88 94 SER A O 1
ATOM 738 N N . LYS A 1 95 ? -5.761 -5.394 -6.915 1.00 96.25 95 LYS A N 1
ATOM 739 C CA . LYS A 1 95 ? -5.345 -5.084 -8.296 1.00 96.25 95 LYS A CA 1
ATOM 740 C C . LYS A 1 95 ? -4.193 -5.955 -8.801 1.00 96.25 95 LYS A C 1
ATOM 742 O O . LYS A 1 95 ? -4.173 -6.308 -9.979 1.00 96.25 95 LYS A O 1
ATOM 747 N N . PHE A 1 96 ? -3.236 -6.279 -7.937 1.00 93.75 96 PHE A N 1
ATOM 748 C CA . PHE A 1 96 ? -2.056 -7.068 -8.285 1.00 93.75 96 PHE A CA 1
ATOM 749 C C . PHE A 1 96 ? -2.015 -8.339 -7.437 1.00 93.75 96 PHE A C 1
ATOM 751 O O . PHE A 1 96 ? -1.957 -8.278 -6.215 1.00 93.75 96 PHE A O 1
ATOM 758 N N . GLU A 1 97 ? -2.061 -9.502 -8.088 1.00 92.19 97 GLU A N 1
ATOM 759 C CA . GLU A 1 97 ? -2.154 -10.806 -7.411 1.00 92.19 97 GLU A CA 1
ATOM 760 C C . GLU A 1 97 ? -0.789 -11.399 -7.029 1.00 92.19 97 GLU A C 1
ATOM 762 O O . GLU A 1 97 ? -0.722 -12.444 -6.384 1.00 92.19 97 GLU A O 1
ATOM 767 N N . ASP A 1 98 ? 0.310 -10.745 -7.408 1.00 91.06 98 ASP A N 1
ATOM 768 C CA . ASP A 1 98 ? 1.673 -11.231 -7.196 1.00 91.06 98 ASP A CA 1
ATOM 769 C C . ASP A 1 98 ? 2.240 -10.906 -5.805 1.00 91.06 98 ASP A C 1
ATOM 771 O O . ASP A 1 98 ? 3.449 -10.974 -5.597 1.00 91.06 98 ASP A O 1
ATOM 775 N N . GLY A 1 99 ? 1.377 -10.582 -4.842 1.00 93.81 99 GLY A N 1
ATOM 776 C CA . GLY A 1 99 ? 1.699 -10.538 -3.420 1.00 93.81 99 GLY A CA 1
ATOM 777 C C . GLY A 1 99 ? 0.656 -9.775 -2.591 1.00 93.81 99 GLY A C 1
ATOM 778 O O . GLY A 1 99 ? -0.396 -9.406 -3.110 1.00 93.81 99 GLY A O 1
ATOM 779 N N . PRO A 1 100 ? 0.908 -9.584 -1.285 1.00 97.38 100 PRO A N 1
ATOM 780 C CA . PRO A 1 100 ? -0.070 -9.039 -0.343 1.00 97.38 100 PRO A CA 1
ATOM 781 C C . PRO A 1 100 ? -0.079 -7.502 -0.259 1.00 97.38 100 PRO A C 1
ATOM 783 O O . PRO A 1 100 ? -0.831 -6.949 0.539 1.00 97.38 100 PRO A O 1
ATOM 786 N N . PHE A 1 101 ? 0.767 -6.813 -1.030 1.00 97.94 101 PHE A N 1
ATOM 787 C CA . PHE A 1 101 ? 0.970 -5.360 -0.975 1.00 97.94 101 PHE A CA 1
ATOM 788 C C . PHE A 1 101 ? 0.236 -4.617 -2.098 1.00 97.94 101 PHE A C 1
ATOM 790 O O . PHE A 1 101 ? -0.194 -5.229 -3.075 1.00 97.94 101 PHE A O 1
ATOM 797 N N . PHE A 1 102 ? 0.122 -3.286 -2.009 1.00 97.38 102 PHE A N 1
ATOM 798 C CA . PHE A 1 102 ? -0.633 -2.481 -2.991 1.00 97.38 102 PHE A CA 1
ATOM 799 C C . PHE A 1 102 ? -0.168 -2.664 -4.440 1.00 97.38 102 PHE A C 1
ATOM 801 O O . PHE A 1 102 ? -0.973 -2.580 -5.365 1.00 97.38 102 PHE A O 1
ATOM 808 N N . LEU A 1 103 ? 1.127 -2.913 -4.643 1.00 95.75 103 LEU A N 1
ATOM 809 C CA . LEU A 1 103 ? 1.730 -3.178 -5.952 1.00 95.75 103 LEU A CA 1
ATOM 810 C C . LEU A 1 103 ? 2.165 -4.648 -6.083 1.00 95.75 103 LEU A C 1
ATOM 812 O O . LEU A 1 103 ? 3.136 -4.956 -6.780 1.00 95.75 103 LEU A O 1
ATOM 816 N N . GLY A 1 104 ? 1.496 -5.552 -5.364 1.00 94.38 104 GLY A N 1
ATOM 817 C CA . GLY A 1 104 ? 1.860 -6.958 -5.188 1.00 94.38 104 GLY A CA 1
ATOM 818 C C . GLY A 1 104 ? 3.018 -7.132 -4.206 1.00 94.38 104 GLY A C 1
ATOM 819 O O . GLY A 1 104 ? 2.873 -7.756 -3.159 1.00 94.38 104 GLY A O 1
ATOM 820 N N . GLN A 1 105 ? 4.162 -6.514 -4.499 1.00 93.12 105 GLN A N 1
ATOM 821 C CA . GLN A 1 105 ? 5.357 -6.517 -3.649 1.00 93.12 105 GLN A CA 1
ATOM 822 C C . GLN A 1 105 ? 5.453 -5.240 -2.803 1.00 93.12 105 GLN A C 1
ATOM 824 O O . GLN A 1 105 ? 4.913 -4.201 -3.187 1.00 93.12 105 GLN A O 1
ATOM 829 N N . PHE A 1 106 ? 6.160 -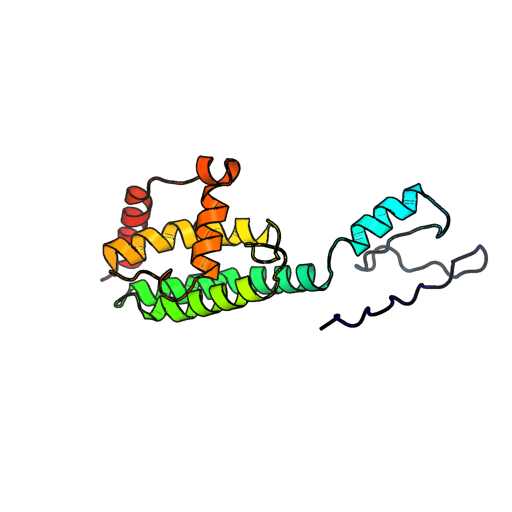5.316 -1.669 1.00 94.19 106 PHE A N 1
ATOM 830 C CA . PHE A 1 106 ? 6.327 -4.192 -0.743 1.00 94.19 106 PHE A CA 1
ATOM 831 C C . PHE A 1 106 ? 6.922 -2.969 -1.451 1.00 94.19 106 PHE A C 1
ATOM 833 O O . PHE A 1 106 ? 7.907 -3.074 -2.187 1.00 94.19 106 PHE A O 1
ATOM 840 N N . SER A 1 107 ? 6.324 -1.802 -1.227 1.00 94.38 107 SER A N 1
ATOM 841 C CA . SER A 1 107 ? 6.624 -0.586 -1.976 1.00 94.38 107 SER A CA 1
ATOM 842 C C . SER A 1 107 ? 6.463 0.685 -1.135 1.00 94.38 107 SER A C 1
ATOM 844 O O . SER A 1 107 ? 6.010 0.668 0.009 1.00 94.38 107 SER A O 1
ATOM 846 N N . LEU A 1 108 ? 6.802 1.832 -1.733 1.00 93.19 108 LEU A N 1
ATOM 847 C CA . LEU A 1 108 ? 6.573 3.146 -1.123 1.00 93.19 108 LEU A CA 1
ATOM 848 C C . LEU A 1 108 ? 5.088 3.438 -0.871 1.00 93.19 108 LEU A C 1
ATOM 850 O O . LEU A 1 108 ? 4.775 4.234 0.009 1.00 93.19 108 LEU A O 1
ATOM 854 N N . VAL A 1 109 ? 4.181 2.801 -1.616 1.00 96.75 109 VAL A N 1
ATOM 855 C CA . VAL A 1 109 ? 2.741 2.958 -1.400 1.00 96.75 109 VAL A CA 1
ATOM 856 C C . VAL A 1 109 ? 2.358 2.395 -0.032 1.00 96.75 109 VAL A C 1
ATOM 858 O O . VAL A 1 109 ? 1.713 3.080 0.753 1.00 96.75 109 VAL A O 1
ATOM 861 N N . ASP A 1 110 ? 2.832 1.198 0.312 1.00 98.19 110 ASP A N 1
ATOM 862 C CA . ASP A 1 110 ? 2.559 0.566 1.608 1.00 98.19 110 ASP A CA 1
ATOM 863 C C . ASP A 1 110 ? 3.082 1.424 2.768 1.00 98.19 110 ASP A C 1
ATOM 865 O O . ASP A 1 110 ? 2.366 1.678 3.737 1.00 98.19 110 ASP A O 1
ATOM 869 N N . ILE A 1 111 ? 4.300 1.957 2.618 1.00 96.69 111 ILE A N 1
ATOM 870 C CA . ILE A 1 111 ? 4.922 2.878 3.581 1.00 96.69 111 ILE A CA 1
ATOM 871 C C . ILE A 1 111 ? 4.082 4.148 3.761 1.00 96.69 111 ILE A C 1
ATOM 873 O O . ILE A 1 111 ? 3.960 4.649 4.877 1.00 96.69 111 ILE A O 1
ATOM 877 N N . ALA A 1 112 ? 3.490 4.670 2.688 1.00 95.75 112 ALA A N 1
ATOM 878 C CA . ALA A 1 112 ? 2.700 5.892 2.748 1.00 95.75 112 ALA A CA 1
ATOM 879 C C . ALA A 1 112 ? 1.348 5.692 3.459 1.00 95.75 112 ALA A C 1
ATOM 881 O O . ALA A 1 112 ? 0.902 6.584 4.178 1.00 95.75 112 ALA A O 1
ATOM 882 N N . TYR A 1 113 ? 0.712 4.525 3.309 1.00 97.88 113 TYR A N 1
ATOM 883 C CA . TYR A 1 113 ? -0.578 4.222 3.944 1.00 97.88 113 TYR A CA 1
ATOM 884 C C . TYR A 1 113 ? -0.451 3.700 5.384 1.00 97.88 113 TYR A C 1
ATOM 886 O O . TYR A 1 113 ? -1.330 3.968 6.211 1.00 97.88 113 TYR A O 1
ATOM 894 N N . ALA A 1 114 ? 0.630 2.987 5.714 1.00 97.31 114 ALA A N 1
ATOM 895 C CA . ALA A 1 114 ? 0.772 2.299 6.997 1.00 97.31 114 ALA A CA 1
ATOM 896 C C . ALA A 1 114 ? 0.600 3.175 8.240 1.00 97.31 114 ALA A C 1
ATOM 898 O O . ALA A 1 114 ? -0.222 2.805 9.081 1.00 97.31 114 ALA A O 1
ATOM 899 N N . PRO A 1 115 ? 1.224 4.361 8.352 1.00 95.88 115 PRO A N 1
ATOM 900 C CA . PRO A 1 115 ? 1.055 5.204 9.531 1.00 95.88 115 PRO A CA 1
ATOM 901 C C . PRO A 1 115 ? -0.401 5.638 9.765 1.00 95.88 115 PRO A C 1
ATOM 903 O O . PRO A 1 115 ? -0.816 5.835 10.909 1.00 95.88 115 PRO A O 1
ATOM 906 N N . PHE A 1 116 ? -1.194 5.805 8.702 1.00 95.31 116 PHE A N 1
ATOM 907 C CA . PHE A 1 116 ? -2.601 6.189 8.825 1.00 95.31 116 PHE A CA 1
ATOM 908 C C . PHE A 1 116 ? -3.455 5.010 9.278 1.00 95.31 116 PHE A C 1
ATOM 910 O O . PHE A 1 116 ? -4.207 5.138 10.243 1.00 95.31 116 PHE A O 1
ATOM 917 N N . ILE A 1 117 ? -3.309 3.855 8.625 1.00 96.38 117 ILE A N 1
ATOM 918 C CA . ILE A 1 117 ? -4.062 2.642 8.968 1.00 96.38 117 ILE A CA 1
ATOM 919 C C . ILE A 1 117 ? -3.726 2.193 10.400 1.00 96.38 117 ILE A C 1
ATOM 921 O O . ILE A 1 117 ? -4.639 1.887 11.167 1.00 96.38 117 ILE A O 1
ATOM 925 N N . GLU A 1 118 ? -2.450 2.260 10.798 1.00 94.75 118 GLU A N 1
ATOM 926 C CA . GLU A 1 118 ? -1.965 1.974 12.158 1.00 94.75 118 GLU A CA 1
ATOM 927 C C . GLU A 1 118 ? -2.708 2.782 13.227 1.00 94.75 118 GLU A C 1
ATOM 929 O O . GLU A 1 118 ? -3.062 2.245 14.271 1.00 94.75 118 GLU A O 1
ATOM 934 N N . ARG A 1 119 ? -2.966 4.068 12.968 1.00 94.12 119 ARG A N 1
ATOM 935 C CA . ARG A 1 119 ? -3.612 4.977 13.927 1.00 94.12 119 ARG A CA 1
ATOM 936 C C . ARG A 1 119 ? -5.128 4.846 13.933 1.00 94.12 119 ARG A C 1
ATOM 938 O O . ARG A 1 119 ? -5.759 4.926 14.984 1.00 94.12 119 ARG A O 1
ATOM 945 N N . ILE A 1 120 ? -5.713 4.650 12.755 1.00 94.31 120 ILE A N 1
ATOM 946 C CA . ILE A 1 120 ? -7.162 4.547 12.586 1.00 94.31 120 ILE A CA 1
ATOM 947 C C . ILE A 1 120 ? -7.690 3.237 13.189 1.00 94.31 120 ILE A C 1
ATOM 949 O O . ILE A 1 120 ? -8.769 3.239 13.779 1.00 94.31 120 ILE A O 1
ATOM 953 N N . HIS A 1 121 ? -6.933 2.140 13.083 1.00 94.94 121 HIS A N 1
ATOM 954 C CA . HIS A 1 121 ? -7.359 0.813 13.532 1.00 94.94 121 HIS A CA 1
ATOM 955 C C . HIS A 1 121 ? -7.727 0.722 15.018 1.00 94.94 121 HIS A C 1
ATOM 957 O O . HIS A 1 121 ? -8.895 0.441 15.302 1.00 94.94 121 HIS A O 1
ATOM 963 N N . PRO A 1 122 ? -6.825 0.995 15.978 1.00 95.12 122 PRO A N 1
ATOM 964 C CA . PRO A 1 122 ? -7.167 0.876 17.390 1.00 95.12 122 PRO A CA 1
ATOM 965 C C . PRO A 1 122 ? -8.255 1.882 17.787 1.00 95.12 122 PRO A C 1
ATOM 967 O O . PRO A 1 122 ? -9.129 1.557 18.585 1.00 95.12 122 PRO A O 1
ATOM 970 N N . PHE A 1 123 ? -8.290 3.074 17.178 1.00 94.56 123 PHE A N 1
ATOM 971 C CA . PHE A 1 123 ? -9.346 4.050 17.449 1.00 94.56 123 PHE A CA 1
ATOM 972 C C . PHE A 1 123 ? -10.734 3.554 17.017 1.00 94.56 123 PHE A C 1
ATOM 974 O O . PHE A 1 123 ? -11.677 3.597 17.811 1.00 94.56 123 PHE A O 1
ATOM 981 N N . LEU A 1 124 ? -10.882 3.071 15.779 1.00 93.94 124 LEU A N 1
ATOM 982 C CA . LEU A 1 124 ? -12.162 2.548 15.297 1.00 93.94 124 LEU A CA 1
ATOM 983 C C . LEU A 1 124 ? -12.601 1.316 16.096 1.00 93.94 124 LEU A C 1
ATOM 985 O O . LEU A 1 124 ? -13.762 1.241 16.506 1.00 93.94 124 LEU A O 1
ATOM 989 N N . LEU A 1 125 ? -11.672 0.412 16.400 1.00 94.31 125 LEU A N 1
ATOM 990 C CA . LEU A 1 125 ? -11.967 -0.807 17.141 1.00 94.31 125 LEU A CA 1
ATOM 991 C C . LEU A 1 125 ? -12.373 -0.511 18.594 1.00 94.31 125 LEU A C 1
ATOM 993 O O . LEU A 1 125 ? -13.427 -0.948 19.059 1.00 94.31 125 LEU A O 1
ATOM 997 N N . GLU A 1 126 ? -11.571 0.264 19.325 1.00 93.88 126 GLU A N 1
ATOM 998 C CA . GLU A 1 126 ? -11.779 0.481 20.758 1.00 93.88 126 GLU A CA 1
ATOM 999 C C . GLU A 1 126 ? -12.864 1.515 21.057 1.00 93.88 126 GLU A C 1
ATOM 1001 O O . GLU A 1 126 ? -13.652 1.324 21.990 1.00 93.88 126 GLU A O 1
ATOM 1006 N N . VAL A 1 127 ? -12.916 2.608 20.290 1.00 93.06 127 VAL A N 1
ATOM 1007 C CA . VAL A 1 127 ? -13.800 3.751 20.568 1.00 93.06 127 VAL A CA 1
ATOM 1008 C C . VAL A 1 127 ? -15.103 3.638 19.796 1.00 93.06 127 VAL A C 1
ATOM 1010 O O . VAL A 1 127 ? -16.171 3.831 20.371 1.00 93.06 127 VAL A O 1
ATOM 1013 N N . LYS A 1 128 ? -15.027 3.321 18.500 1.00 92.06 128 LYS A N 1
ATOM 1014 C CA . LYS A 1 128 ? -16.207 3.239 17.627 1.00 92.06 128 LYS A CA 1
ATOM 1015 C C . LYS A 1 128 ? -16.822 1.844 17.555 1.00 92.06 128 LYS A C 1
ATOM 1017 O O . LYS A 1 128 ? -17.910 1.707 17.013 1.00 92.06 128 LYS A O 1
ATOM 1022 N N . LYS A 1 129 ? -16.173 0.834 18.148 1.00 94.25 129 LYS A N 1
ATOM 1023 C CA . LYS A 1 129 ? -16.610 -0.574 18.111 1.00 94.25 129 LYS A CA 1
ATOM 1024 C C . LYS A 1 129 ? -16.788 -1.084 16.677 1.00 94.25 129 LYS A C 1
ATOM 1026 O O . LYS A 1 129 ? -17.650 -1.917 16.413 1.00 94.25 129 LYS A O 1
ATOM 1031 N N . TYR A 1 130 ? -15.968 -0.569 15.763 1.00 94.19 130 TYR A N 1
ATOM 1032 C CA . TYR A 1 130 ? -15.992 -0.905 14.349 1.00 94.19 130 TYR A CA 1
ATOM 1033 C C . TYR A 1 130 ? -14.665 -1.540 13.943 1.00 94.19 130 TYR A C 1
ATOM 1035 O O . TYR A 1 130 ? -13.617 -0.897 13.992 1.00 94.19 130 TYR A O 1
ATOM 1043 N N . ASP A 1 131 ? -14.728 -2.799 13.526 1.00 95.00 131 ASP A N 1
ATOM 1044 C CA . ASP A 1 131 ? -13.596 -3.517 12.956 1.00 95.00 131 ASP A CA 1
ATOM 1045 C C . ASP A 1 131 ? -13.687 -3.467 11.427 1.00 95.00 131 ASP A C 1
ATOM 1047 O O . ASP A 1 131 ? -14.553 -4.100 10.817 1.00 95.00 131 ASP A O 1
ATOM 1051 N N . PHE A 1 132 ? -12.800 -2.696 10.798 1.00 94.50 132 PHE A N 1
ATOM 1052 C CA . PHE A 1 132 ? -12.775 -2.583 9.343 1.00 94.50 132 PHE A CA 1
ATOM 1053 C C . PHE A 1 132 ? -12.113 -3.784 8.653 1.00 94.50 132 PHE A C 1
ATOM 1055 O O . PHE A 1 132 ? -12.154 -3.867 7.428 1.00 94.50 132 PHE A O 1
ATOM 1062 N N . THR A 1 133 ? -11.492 -4.707 9.386 1.00 96.00 133 THR A N 1
ATOM 1063 C CA . THR A 1 133 ? -10.881 -5.905 8.792 1.00 96.00 133 THR A CA 1
ATOM 1064 C C . THR A 1 133 ? -11.929 -6.972 8.462 1.00 96.00 133 THR A C 1
ATOM 1066 O O . THR A 1 133 ? -11.745 -7.776 7.546 1.00 96.00 133 THR A O 1
ATOM 1069 N N . LEU A 1 134 ? -13.085 -6.940 9.137 1.00 95.31 134 LEU A N 1
ATOM 1070 C CA . LEU A 1 134 ? -14.206 -7.831 8.852 1.00 95.31 134 LEU A CA 1
ATOM 1071 C C . LEU A 1 134 ? -14.777 -7.559 7.454 1.00 95.31 134 LEU A C 1
ATOM 1073 O O . LEU A 1 134 ? -15.165 -6.438 7.124 1.00 95.31 134 LEU A O 1
ATOM 1077 N N . GLY A 1 135 ? -14.835 -8.609 6.632 1.00 95.88 135 GLY A N 1
ATOM 1078 C CA . GLY A 1 135 ? -15.272 -8.525 5.235 1.00 95.88 135 GLY A CA 1
ATOM 1079 C C . GLY A 1 135 ? -14.215 -7.982 4.265 1.00 95.88 135 GLY A C 1
ATOM 1080 O O . GLY A 1 135 ? -14.526 -7.833 3.088 1.00 95.88 135 GLY A O 1
ATOM 1081 N N . ARG A 1 136 ? -12.983 -7.717 4.732 1.00 97.88 136 ARG A N 1
ATOM 1082 C CA . ARG A 1 136 ? -11.870 -7.177 3.929 1.00 97.88 136 ARG A CA 1
ATOM 1083 C C . ARG A 1 136 ? -10.615 -8.050 4.066 1.00 97.88 136 ARG A C 1
ATOM 1085 O O . ARG A 1 136 ? -9.664 -7.673 4.758 1.00 97.88 136 ARG A O 1
ATOM 1092 N N . PRO A 1 137 ? -10.629 -9.270 3.493 1.00 97.94 137 PRO A N 1
ATOM 1093 C CA . PRO A 1 137 ? -9.553 -10.237 3.675 1.00 97.94 137 PRO A CA 1
ATOM 1094 C C . PRO A 1 137 ? -8.202 -9.751 3.139 1.00 97.94 137 PRO A C 1
ATOM 1096 O O . PRO A 1 137 ? -7.187 -10.047 3.765 1.00 97.94 137 PRO A O 1
ATOM 1099 N N . LYS A 1 138 ? -8.147 -8.993 2.033 1.00 98.19 138 LYS A N 1
ATOM 1100 C CA . LYS A 1 138 ? -6.865 -8.491 1.510 1.00 98.19 138 LYS A CA 1
ATOM 1101 C C . LYS A 1 138 ? -6.257 -7.461 2.448 1.00 98.19 138 LYS A C 1
ATOM 1103 O O . LYS A 1 138 ? -5.062 -7.526 2.718 1.00 98.19 138 LYS A O 1
ATOM 1108 N N . LEU A 1 139 ? -7.073 -6.565 2.997 1.00 98.31 139 LEU A N 1
ATOM 1109 C CA . LEU A 1 139 ? -6.638 -5.603 4.004 1.00 98.31 139 LEU A CA 1
ATOM 1110 C C . LEU A 1 139 ? -6.179 -6.290 5.295 1.00 98.31 139 LEU A C 1
ATOM 1112 O O . LEU A 1 139 ? -5.146 -5.914 5.847 1.00 98.31 139 LEU A O 1
ATOM 1116 N N . ALA A 1 140 ? -6.895 -7.316 5.758 1.00 98.25 140 ALA A N 1
ATOM 1117 C CA . ALA A 1 140 ? -6.461 -8.121 6.900 1.00 98.25 140 ALA A CA 1
ATOM 1118 C C . ALA A 1 140 ? -5.082 -8.761 6.655 1.00 98.25 140 ALA A C 1
ATOM 1120 O O . ALA A 1 140 ? -4.182 -8.610 7.483 1.00 98.25 140 ALA A O 1
ATOM 1121 N N . THR A 1 141 ? -4.884 -9.403 5.498 1.00 98.38 141 THR A N 1
ATOM 1122 C CA . THR A 1 141 ? -3.585 -9.977 5.111 1.00 98.38 141 THR A CA 1
ATOM 1123 C C . THR A 1 141 ? -2.501 -8.908 4.994 1.00 98.38 141 THR A C 1
ATOM 1125 O O . THR A 1 141 ? -1.401 -9.102 5.498 1.00 98.38 141 THR A O 1
ATOM 1128 N N . TRP A 1 142 ? -2.798 -7.755 4.394 1.00 98.62 142 TRP A N 1
ATOM 1129 C CA . TRP A 1 142 ? -1.845 -6.652 4.285 1.00 98.62 142 TRP A CA 1
ATOM 1130 C C . TRP A 1 142 ? -1.367 -6.169 5.663 1.00 98.62 142 TRP A C 1
ATOM 1132 O O . TRP A 1 142 ? -0.169 -5.975 5.867 1.00 98.62 142 TRP A O 1
ATOM 1142 N N . ILE A 1 143 ? -2.274 -6.037 6.640 1.00 98.12 143 ILE A N 1
ATOM 1143 C CA . ILE A 1 143 ? -1.917 -5.675 8.023 1.00 98.12 143 ILE A CA 1
ATOM 1144 C C . ILE A 1 143 ? -1.017 -6.746 8.650 1.00 98.12 143 ILE A C 1
ATOM 1146 O O . ILE A 1 143 ? -0.044 -6.406 9.327 1.00 98.12 143 ILE A O 1
ATOM 1150 N N . GLU A 1 144 ? -1.332 -8.026 8.454 1.00 98.00 144 GLU A N 1
ATOM 1151 C CA . GLU A 1 144 ? -0.518 -9.134 8.962 1.00 98.00 144 GLU A CA 1
ATOM 1152 C C . GLU A 1 144 ? 0.908 -9.085 8.395 1.00 98.00 144 GLU A C 1
ATOM 1154 O O . GLU A 1 144 ? 1.876 -9.118 9.154 1.00 98.00 144 GLU A O 1
ATOM 1159 N N . GLU A 1 145 ? 1.040 -8.934 7.079 1.00 98.12 145 GLU A N 1
ATOM 1160 C CA . GLU A 1 145 ? 2.326 -8.899 6.378 1.00 98.12 145 GLU A CA 1
ATOM 1161 C C . GLU A 1 145 ? 3.139 -7.646 6.716 1.00 98.12 145 GLU A C 1
ATOM 1163 O O . GLU A 1 145 ? 4.345 -7.734 6.953 1.00 98.12 145 GLU A O 1
ATOM 1168 N N . MET A 1 146 ? 2.491 -6.486 6.865 1.00 97.69 146 MET A N 1
ATOM 1169 C CA . MET A 1 146 ? 3.150 -5.285 7.380 1.00 97.69 146 MET A CA 1
ATOM 1170 C C . MET A 1 146 ? 3.714 -5.513 8.784 1.00 97.69 146 MET A C 1
ATOM 1172 O O . MET A 1 146 ? 4.851 -5.135 9.050 1.00 97.69 146 MET A O 1
ATOM 1176 N N . ASN A 1 147 ? 2.979 -6.183 9.677 1.00 96.88 147 ASN A N 1
ATOM 1177 C CA . ASN A 1 147 ? 3.455 -6.477 11.034 1.00 96.88 147 ASN A CA 1
ATOM 1178 C C . ASN A 1 147 ? 4.593 -7.518 11.090 1.00 96.88 147 ASN A C 1
ATOM 1180 O O . ASN A 1 147 ? 5.191 -7.676 12.152 1.00 96.88 147 ASN A O 1
ATOM 1184 N N . LYS A 1 148 ? 4.928 -8.194 9.982 1.00 96.75 148 LYS A N 1
ATOM 1185 C CA . LYS A 1 148 ? 6.132 -9.042 9.863 1.00 96.75 148 LYS A CA 1
ATOM 1186 C C . LYS A 1 148 ? 7.380 -8.239 9.475 1.00 96.75 148 LYS A C 1
ATOM 1188 O O . LYS A 1 148 ? 8.493 -8.742 9.594 1.00 96.75 148 LYS A O 1
ATOM 1193 N N . ASN A 1 149 ? 7.220 -6.997 9.013 1.00 93.50 149 ASN A N 1
ATOM 1194 C CA . ASN A 1 149 ? 8.330 -6.142 8.607 1.00 93.50 149 ASN A CA 1
ATOM 1195 C C . ASN A 1 149 ? 8.992 -5.482 9.829 1.00 93.50 149 ASN A C 1
ATOM 1197 O O . ASN A 1 149 ? 8.440 -4.557 10.430 1.00 93.50 149 ASN A O 1
ATOM 1201 N N . GLU A 1 150 ? 10.210 -5.918 10.158 1.00 95.12 150 GLU A N 1
ATOM 1202 C CA . GLU A 1 150 ? 10.973 -5.405 11.303 1.00 95.12 150 GLU A CA 1
ATOM 1203 C C . GLU A 1 150 ? 11.137 -3.878 11.270 1.00 95.12 150 GLU A C 1
ATOM 1205 O O . GLU A 1 150 ? 10.897 -3.216 12.280 1.00 95.12 150 GLU A O 1
ATOM 1210 N N . ALA A 1 151 ? 11.456 -3.302 10.107 1.00 92.25 151 ALA A N 1
ATOM 1211 C CA . ALA A 1 151 ? 11.658 -1.861 9.964 1.00 92.25 151 ALA A CA 1
ATOM 1212 C C . ALA A 1 151 ? 10.379 -1.061 10.252 1.00 92.25 151 ALA A C 1
ATOM 1214 O O . ALA A 1 151 ? 10.449 0.009 10.847 1.00 92.25 151 ALA A O 1
ATOM 1215 N N . TYR A 1 152 ? 9.206 -1.583 9.879 1.00 94.44 152 TYR A N 1
ATOM 1216 C CA . TYR A 1 152 ? 7.930 -0.968 10.247 1.00 94.44 152 TYR A CA 1
ATOM 1217 C C . TYR A 1 152 ? 7.645 -1.134 11.743 1.00 94.44 152 TYR A C 1
ATOM 1219 O O . TYR A 1 152 ? 7.358 -0.151 12.426 1.00 94.44 152 TYR A O 1
ATOM 1227 N N . THR A 1 153 ? 7.765 -2.352 12.280 1.00 94.44 153 THR A N 1
ATOM 1228 C CA . THR A 1 153 ? 7.415 -2.633 13.685 1.00 94.44 153 THR A CA 1
ATOM 1229 C C . THR A 1 153 ? 8.219 -1.815 14.695 1.00 94.44 153 THR A C 1
ATOM 1231 O O . THR A 1 153 ? 7.649 -1.374 15.690 1.00 94.44 153 THR A O 1
ATOM 1234 N N . GLN A 1 154 ? 9.495 -1.528 14.414 1.00 95.38 154 GLN A N 1
ATOM 1235 C CA . GLN A 1 154 ? 10.348 -0.675 15.252 1.00 95.38 154 GLN A CA 1
ATOM 1236 C C . GLN A 1 154 ? 9.875 0.786 15.330 1.00 95.38 154 GLN A C 1
ATOM 1238 O O . GLN A 1 154 ? 10.278 1.509 16.237 1.00 95.38 154 GLN A O 1
ATOM 1243 N N . THR A 1 155 ? 9.032 1.230 14.393 1.00 93.94 155 THR A N 1
ATOM 1244 C CA . THR A 1 155 ? 8.513 2.610 14.336 1.00 93.94 155 THR A CA 1
ATOM 1245 C C . THR A 1 155 ? 7.117 2.767 14.936 1.00 93.94 155 THR A C 1
ATOM 1247 O O . THR A 1 155 ? 6.630 3.894 15.053 1.00 93.94 155 THR A O 1
ATOM 1250 N N . LYS A 1 156 ? 6.465 1.660 15.316 1.00 92.12 156 LYS A N 1
ATOM 1251 C CA . LYS A 1 156 ? 5.092 1.688 15.825 1.00 92.12 156 LYS A CA 1
ATOM 1252 C C . LYS A 1 156 ? 5.015 2.417 17.158 1.00 92.12 156 LYS A C 1
ATOM 1254 O O . LYS A 1 156 ? 5.861 2.248 18.033 1.00 92.12 156 LYS A O 1
ATOM 1259 N N . SER A 1 157 ? 3.965 3.212 17.308 1.00 90.31 157 SER A N 1
ATOM 1260 C CA . SER A 1 157 ? 3.652 3.870 18.580 1.00 90.31 157 SER A CA 1
ATOM 1261 C C . SER A 1 157 ? 2.821 2.946 19.476 1.00 90.31 157 SER A C 1
ATOM 1263 O O . SER A 1 157 ? 2.200 1.997 18.989 1.00 90.31 157 SER A O 1
ATOM 1265 N N . ASP A 1 158 ? 2.778 3.223 20.782 1.00 91.38 158 ASP A N 1
ATOM 1266 C CA . ASP A 1 158 ? 1.884 2.491 21.685 1.00 91.38 158 ASP A CA 1
ATOM 1267 C C . ASP A 1 158 ? 0.416 2.707 21.249 1.00 91.38 158 ASP A C 1
ATOM 1269 O O . ASP A 1 158 ? -0.014 3.856 21.087 1.00 91.38 158 ASP A O 1
ATOM 1273 N N . PRO A 1 159 ? -0.383 1.639 21.046 1.00 91.25 159 PRO A N 1
ATOM 1274 C CA . PRO A 1 159 ? -1.773 1.772 20.617 1.00 91.25 159 PRO A CA 1
ATOM 1275 C C . PRO A 1 159 ? -2.630 2.662 21.529 1.00 91.25 159 PRO A C 1
ATOM 1277 O O . PRO A 1 159 ? -3.517 3.358 21.033 1.00 91.25 159 PRO A O 1
ATOM 1280 N N . LYS A 1 160 ? -2.363 2.692 22.842 1.00 92.50 160 LYS A N 1
ATOM 1281 C CA . LYS A 1 160 ? -3.103 3.530 23.797 1.00 92.50 160 LYS A CA 1
ATOM 1282 C C . LYS A 1 160 ? -2.820 5.009 23.576 1.00 92.50 160 LYS A C 1
ATOM 1284 O O . LYS A 1 160 ? -3.757 5.808 23.612 1.00 92.50 160 LYS A O 1
ATOM 1289 N N . ASP A 1 161 ? -1.568 5.360 23.290 1.00 92.56 161 ASP A N 1
ATOM 1290 C CA . ASP A 1 161 ? -1.171 6.735 22.974 1.00 92.56 161 ASP A CA 1
ATOM 1291 C C . ASP A 1 161 ? -1.833 7.199 21.670 1.00 92.56 161 ASP A C 1
ATOM 1293 O O . ASP A 1 161 ? -2.350 8.317 21.586 1.00 92.56 161 ASP A O 1
ATOM 1297 N N . LEU A 1 162 ? -1.903 6.315 20.666 1.00 92.31 162 LEU A N 1
ATOM 1298 C CA . LEU A 1 162 ? -2.592 6.593 19.402 1.00 92.31 162 LEU A CA 1
ATOM 1299 C C . LEU A 1 162 ? -4.090 6.831 19.607 1.00 92.31 162 LEU A C 1
ATOM 1301 O O . LEU A 1 162 ? -4.636 7.813 19.092 1.00 92.31 162 LEU A O 1
ATOM 1305 N N . VAL A 1 163 ? -4.749 5.962 20.380 1.00 93.75 163 VAL A N 1
ATOM 1306 C CA . VAL A 1 163 ? -6.167 6.112 20.720 1.00 93.75 163 VAL A CA 1
ATOM 1307 C C . VAL A 1 163 ? -6.387 7.438 21.431 1.00 93.75 163 VAL A C 1
ATOM 1309 O O . VAL A 1 163 ? -7.239 8.206 20.990 1.00 93.75 163 VAL A O 1
ATOM 1312 N N . GLN A 1 164 ? -5.615 7.737 22.479 1.00 92.81 164 GLN A N 1
ATOM 1313 C CA . GLN A 1 164 ? -5.751 8.967 23.259 1.00 92.81 164 GLN A CA 1
ATOM 1314 C C . GLN A 1 164 ? -5.578 10.220 22.390 1.00 92.81 164 GLN A C 1
ATOM 1316 O O . GLN A 1 164 ? -6.451 11.090 22.398 1.00 92.81 164 GLN A O 1
ATOM 1321 N N . SER A 1 165 ? -4.535 10.262 21.556 1.00 92.06 165 SER A N 1
ATOM 1322 C CA . SER A 1 165 ? -4.310 11.350 20.597 1.00 92.06 165 SER A CA 1
ATOM 1323 C C . SER A 1 165 ? -5.502 11.545 19.648 1.00 92.06 165 SER A C 1
ATOM 1325 O O . SER A 1 165 ? -5.927 12.672 19.381 1.00 92.06 165 SER A O 1
ATOM 1327 N N . TYR A 1 166 ? -6.102 10.455 19.162 1.00 91.88 166 TYR A N 1
ATOM 1328 C CA . TYR A 1 166 ? -7.277 10.530 18.292 1.00 91.88 166 TYR A CA 1
ATOM 1329 C C . TYR A 1 166 ? -8.545 10.945 19.050 1.00 91.88 166 TYR A C 1
ATOM 1331 O O . TYR A 1 166 ? -9.371 11.663 18.482 1.00 91.88 166 TYR A O 1
ATOM 1339 N N . LYS A 1 167 ? -8.703 10.574 20.329 1.00 90.88 167 LYS A N 1
ATOM 1340 C CA . LYS A 1 167 ? -9.798 11.093 21.167 1.00 90.88 167 LYS A CA 1
ATOM 1341 C C . LYS A 1 167 ? -9.696 12.610 21.309 1.00 90.88 167 LYS A C 1
ATOM 1343 O O . LYS A 1 167 ? -10.678 13.305 21.064 1.00 90.88 167 LYS A O 1
ATOM 1348 N N . GLU A 1 168 ? -8.514 13.124 21.632 1.00 91.31 168 GLU A N 1
ATOM 1349 C CA . GLU A 1 168 ? -8.271 14.566 21.762 1.00 91.31 168 GLU A CA 1
ATOM 1350 C C . GLU A 1 168 ? -8.538 15.302 20.449 1.00 91.31 168 GLU A C 1
ATOM 1352 O O . GLU A 1 168 ? -9.213 16.326 20.426 1.00 91.31 168 GLU A O 1
ATOM 1357 N N . ARG A 1 169 ? -8.084 14.747 19.324 1.00 89.19 169 ARG A N 1
ATOM 1358 C CA . ARG A 1 169 ? -8.250 15.390 18.019 1.00 89.19 169 ARG A CA 1
ATOM 1359 C C . ARG A 1 169 ? -9.686 15.370 17.496 1.00 89.19 169 ARG A C 1
ATOM 1361 O O . ARG A 1 169 ? -10.124 16.350 16.897 1.00 89.19 169 ARG A O 1
ATOM 1368 N N . PHE A 1 170 ? -10.393 14.250 17.645 1.00 88.00 170 PHE A N 1
ATOM 1369 C CA . PHE A 1 170 ? -11.665 14.016 16.949 1.00 88.00 170 PHE A CA 1
ATOM 1370 C C . PHE A 1 170 ? -12.894 14.009 17.857 1.00 88.00 170 PHE A C 1
ATOM 1372 O O . PHE A 1 170 ? -14.006 14.108 17.340 1.00 88.00 170 PHE A O 1
ATOM 1379 N N . MET A 1 171 ? -12.720 13.910 19.177 1.00 82.12 171 MET A N 1
ATOM 1380 C CA . MET A 1 171 ? -13.825 13.924 20.142 1.00 82.12 171 MET A CA 1
ATOM 1381 C C . MET A 1 171 ? -13.819 15.133 21.083 1.00 82.12 171 MET A C 1
ATOM 1383 O O . MET A 1 171 ? -14.865 15.420 21.646 1.00 82.12 171 MET A O 1
ATOM 1387 N N . ALA A 1 172 ? -12.723 15.890 21.222 1.00 69.00 172 ALA A N 1
ATOM 1388 C CA . ALA A 1 172 ? -12.707 17.090 22.076 1.00 69.00 172 ALA A CA 1
ATOM 1389 C C . ALA A 1 172 ? -13.461 18.308 21.489 1.00 69.00 172 ALA A C 1
ATOM 1391 O O . ALA A 1 172 ? -13.506 19.360 22.119 1.00 69.00 172 ALA A O 1
ATOM 1392 N N . GLN A 1 173 ? -14.035 18.188 20.284 1.00 53.09 173 GLN A N 1
ATOM 1393 C CA . GLN A 1 173 ? -14.895 19.202 19.647 1.00 53.09 173 GLN A CA 1
ATOM 1394 C C . GLN A 1 173 ? -16.394 18.826 19.656 1.00 53.09 173 GLN A C 1
ATOM 1396 O O . GLN A 1 173 ? -17.156 19.349 18.840 1.00 53.09 173 GLN A O 1
ATOM 1401 N N . LEU A 1 174 ? -16.804 17.894 20.521 1.00 46.44 174 LEU A N 1
ATOM 1402 C CA . LEU A 1 174 ? -18.206 17.566 20.821 1.00 46.44 174 LEU A CA 1
ATOM 1403 C C . LEU A 1 174 ? -18.603 18.189 22.161 1.00 46.44 174 LEU A C 1
ATOM 1405 O O . LEU A 1 174 ? -19.764 18.641 22.248 1.00 46.44 174 LEU A O 1
#

Radius of gyration: 22.05 Å; chains: 1; bounding box: 47×34×63 Å

Secondary structure (DSSP, 8-state):
---------PPPPP-TTSPPPPSSSS-------TT-HHHHHHHHHHHHS-HHHHHHHHHHHHHHHHHHHHHHHGGGTTSTTHHHHHHHHHHHHTS--SSSBTBBB--HHHHHHHHHHHHHHHHHHHTS---TTTT-HHHHHHHHHHTT-HHHHTTPPPHHHHHHHHHHHHHTT-

Foldseek 3Di:
DPDPPPPDDDDDDDDPPDDDDDDPPPDDDQDDDPPDPVSVVVVVVVVVPPVVLVVLLVVLVVCQVVLLCQQLVCLLDLSPSNLVSVVVVLVQLVPDPCDLDSSRDDDVSLVSCVVSCLLSQLQCCVPSVDHSCVVRVSVVVSVVVLCVDPVNVVPHDDNVVSNVVSCVVRVVVD

InterPro domains:
  IPR036282 Glutathione S-transferase, C-terminal domain superfamily [SSF47616] (50-170)
  IPR044629 Glutathione S-transferase L1/2/3 [PTHR44328] (49-173)

Organism: Theobroma cacao (NCBI:txid3641)

Sequence (174 aa):
MATGSVREVLPPALDSHSDPPPIFDGTTRLYISYTCPYAQRVWITRNCKDPAKKEYAEELFSYIDSFYKTATSSFKGDGSKAGVAFDYIETALSKFEDGPFFLGQFSLVDIAYAPFIERIHPFLLEVKKYDFTLGRPKLATWIEEMNKNEAYTQTKSDPKDLVQSYKERFMAQL

pLDDT: mean 89.85, std 12.14, range [32.12, 98.62]